Protein AF-A0A7S4AZ95-F1 (afdb_monomer_lite)

Sequence (126 aa):
AAVEWLGRLKAAELLPDALNDPSNEVRLRAVSLLCELQTFSPLSKPARPDPERRVRAESLENFAKLRQVDAIVENSLCDPDEKIRARAVDLLGAMRAVVPLAEVALQDSSTAIRRTAATFLISLRK

Radius of gyration: 16.09 Å; chains: 1; bounding box: 30×32×44 Å

pLDDT: mean 86.94, std 12.86, range [44.25, 98.44]

Structure (mmCIF, N/CA/C/O backbone):
data_AF-A0A7S4AZ95-F1
#
_entry.id   AF-A0A7S4AZ95-F1
#
loop_
_atom_site.group_PDB
_atom_site.id
_atom_site.type_symbol
_atom_site.label_atom_id
_atom_site.label_alt_id
_atom_site.label_comp_id
_atom_site.label_asym_id
_atom_site.label_entity_id
_atom_site.label_seq_id
_atom_site.pdbx_PDB_ins_code
_atom_site.Cartn_x
_atom_site.Cartn_y
_atom_site.Cartn_z
_atom_site.occupancy
_atom_site.B_iso_or_equiv
_atom_site.auth_seq_id
_atom_site.auth_comp_id
_atom_site.auth_asym_id
_atom_site.auth_atom_id
_atom_site.pdbx_PDB_model_num
ATOM 1 N N . ALA A 1 1 ? 12.411 21.948 -24.405 1.00 65.94 1 ALA A N 1
ATOM 2 C CA . ALA A 1 1 ? 10.977 21.847 -24.751 1.00 65.94 1 ALA A CA 1
ATOM 3 C C . ALA A 1 1 ? 10.675 20.657 -25.674 1.00 65.94 1 ALA A C 1
ATOM 5 O O . ALA A 1 1 ? 10.213 19.649 -25.166 1.00 65.94 1 ALA A O 1
ATOM 6 N N . ALA A 1 2 ? 10.977 20.691 -26.983 1.00 61.53 2 ALA A N 1
ATOM 7 C CA . ALA A 1 2 ? 10.595 19.601 -27.907 1.00 61.53 2 ALA A CA 1
ATOM 8 C C . ALA A 1 2 ? 11.301 18.249 -27.644 1.00 61.53 2 ALA A C 1
ATOM 10 O O . ALA A 1 2 ? 10.660 17.203 -27.663 1.00 61.53 2 ALA A O 1
ATOM 11 N N . VAL A 1 3 ? 12.605 18.265 -27.339 1.00 68.94 3 VAL A N 1
ATOM 12 C CA . VAL A 1 3 ? 13.392 17.051 -27.021 1.00 68.94 3 VAL A CA 1
ATOM 13 C C . VAL A 1 3 ? 12.935 16.401 -25.712 1.00 68.94 3 VAL A C 1
ATOM 15 O O . VAL A 1 3 ? 12.825 15.184 -25.619 1.00 68.94 3 VAL A O 1
ATOM 18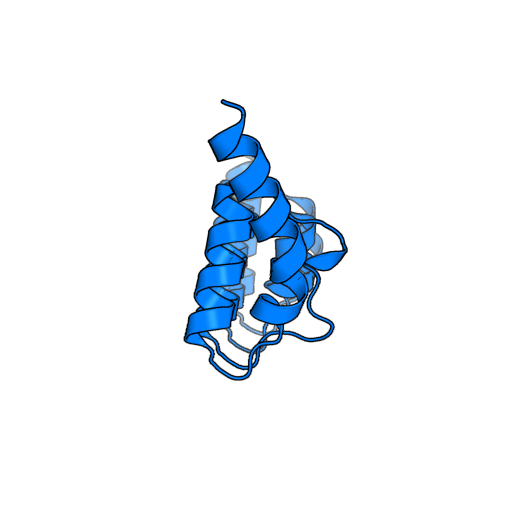 N N . GLU A 1 4 ? 12.616 17.219 -24.713 1.00 72.44 4 GLU A N 1
ATOM 19 C CA . GLU A 1 4 ? 12.094 16.770 -23.419 1.00 72.44 4 GLU A CA 1
ATOM 20 C C . GLU A 1 4 ? 10.704 16.134 -23.564 1.00 72.44 4 GLU A C 1
ATOM 22 O O . GLU A 1 4 ? 10.438 15.076 -23.000 1.00 72.44 4 GLU A O 1
ATOM 27 N N . TRP A 1 5 ? 9.842 16.730 -24.392 1.00 66.75 5 TRP A N 1
ATOM 28 C CA . TRP A 1 5 ? 8.523 16.188 -24.708 1.00 66.75 5 TRP A CA 1
ATOM 29 C C . TRP A 1 5 ? 8.604 14.851 -25.464 1.00 66.75 5 TRP A C 1
ATOM 31 O O . TRP A 1 5 ? 7.931 13.896 -25.086 1.00 66.75 5 TRP A O 1
ATOM 41 N N . LEU A 1 6 ? 9.493 14.735 -26.459 1.00 68.44 6 LEU A N 1
ATOM 42 C CA . LEU A 1 6 ? 9.769 13.470 -27.159 1.00 68.44 6 LEU A CA 1
ATOM 43 C C . LEU A 1 6 ? 10.325 12.387 -26.222 1.00 68.44 6 LEU A C 1
ATOM 45 O O . LEU A 1 6 ? 9.974 11.216 -26.360 1.00 68.44 6 LEU A O 1
ATOM 49 N N . GLY A 1 7 ? 11.170 12.770 -25.261 1.00 72.88 7 GLY A N 1
ATOM 50 C CA . GLY A 1 7 ? 11.679 11.865 -24.231 1.00 72.88 7 GLY A CA 1
ATOM 51 C C . GLY A 1 7 ? 10.568 11.321 -23.331 1.00 72.88 7 GLY A C 1
ATOM 52 O O . GLY A 1 7 ? 10.514 10.119 -23.086 1.00 72.88 7 GLY A O 1
ATOM 53 N N . ARG A 1 8 ? 9.635 12.182 -22.902 1.00 70.75 8 ARG A N 1
ATOM 54 C CA . ARG A 1 8 ? 8.452 11.778 -22.122 1.00 70.75 8 ARG A CA 1
ATOM 55 C C . ARG A 1 8 ? 7.510 10.870 -22.909 1.00 70.75 8 ARG A C 1
ATOM 57 O O . ARG A 1 8 ? 6.992 9.915 -22.342 1.00 70.75 8 ARG A O 1
ATOM 64 N N . LEU A 1 9 ? 7.317 11.143 -24.200 1.00 70.12 9 LEU A N 1
ATOM 65 C CA . LEU A 1 9 ? 6.465 10.333 -25.072 1.00 70.12 9 LEU A CA 1
ATOM 66 C C . LEU A 1 9 ? 7.024 8.909 -25.229 1.00 70.12 9 LEU A C 1
ATOM 68 O O . LEU A 1 9 ? 6.318 7.942 -24.969 1.00 70.12 9 LEU A O 1
ATOM 72 N N . LYS A 1 10 ? 8.321 8.780 -25.542 1.00 77.00 10 LYS A N 1
ATOM 73 C CA . LYS A 1 10 ? 8.995 7.473 -25.635 1.00 77.00 10 LYS A CA 1
ATOM 74 C C . LYS A 1 10 ? 9.027 6.727 -24.305 1.00 77.00 10 LYS A C 1
ATOM 76 O O . LYS A 1 10 ? 8.873 5.512 -24.278 1.00 77.00 10 LYS A O 1
ATOM 81 N N . ALA A 1 11 ? 9.233 7.443 -23.199 1.00 72.50 11 ALA A N 1
ATOM 82 C CA . ALA A 1 11 ? 9.149 6.848 -21.872 1.00 72.50 11 ALA A CA 1
ATOM 83 C C . ALA A 1 11 ? 7.755 6.256 -21.631 1.00 72.50 11 ALA A C 1
ATOM 85 O O . ALA A 1 11 ? 7.654 5.105 -21.225 1.00 72.50 11 ALA A O 1
ATOM 86 N N . ALA A 1 12 ? 6.693 7.003 -21.946 1.00 72.12 12 ALA A N 1
ATOM 87 C CA . ALA A 1 12 ? 5.320 6.535 -21.794 1.00 72.12 12 ALA A CA 1
ATOM 88 C C . ALA A 1 12 ? 5.004 5.287 -22.638 1.00 72.12 12 ALA A C 1
ATOM 90 O O . ALA A 1 12 ? 4.289 4.409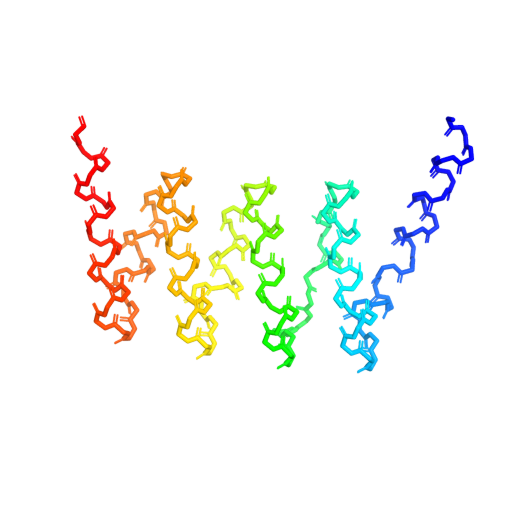 -22.161 1.00 72.12 12 ALA A O 1
ATOM 91 N N . GLU A 1 13 ? 5.561 5.180 -23.848 1.00 77.44 13 GLU A N 1
ATOM 92 C CA . GLU A 1 13 ? 5.395 4.009 -24.724 1.00 77.44 13 GLU A CA 1
ATOM 93 C C . GLU A 1 13 ? 6.038 2.734 -24.158 1.00 77.44 13 GLU A C 1
ATOM 95 O O . GLU A 1 13 ? 5.485 1.651 -24.320 1.00 77.44 13 GLU A O 1
ATOM 100 N N . LEU A 1 14 ? 7.177 2.854 -23.469 1.00 80.94 14 LEU A N 1
ATOM 101 C CA . LEU A 1 14 ? 7.929 1.711 -22.928 1.00 80.94 14 LEU A CA 1
ATOM 102 C C . LEU A 1 14 ? 7.507 1.309 -21.505 1.00 80.94 14 LEU A C 1
ATOM 104 O O . LEU A 1 14 ? 7.898 0.248 -21.018 1.00 80.94 14 LEU A O 1
ATOM 108 N N . LEU A 1 15 ? 6.726 2.148 -20.818 1.00 80.50 15 LEU A N 1
ATOM 109 C CA . LEU A 1 15 ? 6.301 1.905 -19.436 1.00 80.50 15 LEU A CA 1
ATOM 110 C C . LEU A 1 15 ? 5.535 0.589 -19.232 1.00 80.50 15 LEU A C 1
ATOM 112 O O . LEU A 1 15 ? 5.813 -0.065 -18.229 1.00 80.50 15 LEU A O 1
ATOM 116 N N . PRO A 1 16 ? 4.614 0.162 -20.119 1.00 82.12 16 PRO A N 1
ATOM 117 C CA . PRO A 1 16 ? 3.915 -1.110 -19.943 1.00 82.12 16 PRO A CA 1
ATOM 118 C C . PRO A 1 16 ? 4.864 -2.313 -19.892 1.00 82.12 16 PRO A C 1
ATOM 120 O O . PRO A 1 16 ? 4.709 -3.174 -19.027 1.00 82.12 16 PRO A O 1
ATOM 123 N N . ASP A 1 17 ? 5.874 -2.348 -20.762 1.00 85.50 17 ASP A N 1
ATOM 124 C CA . ASP A 1 17 ? 6.865 -3.428 -20.780 1.00 85.50 17 ASP A CA 1
ATOM 125 C C . ASP A 1 17 ? 7.767 -3.351 -19.545 1.00 85.50 17 ASP A C 1
ATOM 127 O O . ASP A 1 17 ? 7.969 -4.348 -18.855 1.00 85.50 17 ASP A O 1
ATOM 131 N N . ALA A 1 18 ? 8.232 -2.148 -19.195 1.00 87.81 18 ALA A N 1
ATOM 132 C CA . ALA A 1 18 ? 9.086 -1.936 -18.029 1.00 87.81 18 ALA A CA 1
ATOM 133 C C . ALA A 1 18 ? 8.385 -2.274 -16.699 1.00 87.81 18 ALA A C 1
ATOM 135 O O . ALA A 1 18 ? 9.030 -2.744 -15.765 1.00 87.81 18 ALA A O 1
ATOM 136 N N . LEU A 1 19 ? 7.065 -2.076 -16.606 1.00 85.88 19 LEU A N 1
ATOM 137 C CA . LEU A 1 19 ? 6.249 -2.468 -15.451 1.00 85.88 19 LEU A CA 1
ATOM 138 C C . LEU A 1 19 ? 6.064 -3.984 -15.319 1.00 85.88 19 LEU A C 1
ATOM 140 O O . LEU A 1 19 ? 5.737 -4.454 -14.232 1.00 85.88 19 LEU A O 1
ATOM 144 N N . ASN A 1 20 ? 6.276 -4.746 -16.392 1.00 86.56 20 ASN A N 1
ATOM 145 C CA . ASN A 1 20 ? 6.183 -6.207 -16.400 1.00 86.56 20 ASN A CA 1
ATOM 146 C C . ASN A 1 20 ? 7.555 -6.886 -16.537 1.00 86.56 20 ASN A C 1
ATOM 148 O O . ASN A 1 20 ? 7.625 -8.108 -16.681 1.00 86.56 20 ASN A O 1
ATOM 152 N N . ASP A 1 21 ? 8.643 -6.115 -16.480 1.00 90.81 21 ASP A N 1
ATOM 153 C CA . ASP A 1 21 ? 9.995 -6.632 -16.649 1.00 90.81 21 ASP A CA 1
ATOM 154 C C . ASP A 1 21 ? 10.327 -7.680 -15.567 1.00 90.81 21 ASP A C 1
ATOM 156 O O . ASP A 1 21 ? 9.967 -7.501 -14.395 1.00 90.81 21 ASP A O 1
ATOM 160 N N . PRO A 1 22 ? 11.025 -8.782 -15.901 1.00 89.38 22 PRO A N 1
ATOM 161 C CA . PRO A 1 22 ? 11.436 -9.778 -14.913 1.00 89.38 22 PRO A CA 1
ATOM 162 C C . PRO A 1 22 ? 12.268 -9.191 -13.760 1.00 89.38 22 PRO A C 1
ATOM 164 O O . PRO A 1 22 ? 12.162 -9.651 -12.617 1.00 89.38 22 PRO A O 1
ATOM 167 N N . SER A 1 23 ? 13.063 -8.155 -14.031 1.00 93.12 23 SER A N 1
ATOM 168 C CA . SER A 1 23 ? 13.882 -7.462 -13.042 1.00 93.12 23 SER A CA 1
ATOM 169 C C . SER A 1 23 ? 13.045 -6.527 -12.173 1.00 93.12 23 SER A C 1
ATOM 171 O O . SER A 1 23 ? 12.429 -5.572 -12.646 1.00 93.12 23 SER A O 1
ATOM 173 N N . ASN A 1 24 ? 13.084 -6.748 -10.857 1.00 91.56 24 ASN A N 1
ATOM 174 C CA . ASN A 1 24 ? 12.420 -5.855 -9.907 1.00 91.56 24 ASN A CA 1
ATOM 175 C C . ASN A 1 24 ? 13.000 -4.428 -9.923 1.00 91.56 24 ASN A C 1
ATOM 177 O O . ASN A 1 24 ? 12.275 -3.487 -9.615 1.00 91.56 24 ASN A O 1
ATOM 181 N N . GLU A 1 25 ? 14.262 -4.247 -10.319 1.00 93.38 25 GLU A N 1
ATOM 182 C CA . GLU A 1 25 ? 14.900 -2.933 -10.402 1.00 93.38 25 GLU A CA 1
ATOM 183 C C . GLU A 1 25 ? 14.327 -2.119 -11.562 1.00 93.38 25 GLU A C 1
ATOM 185 O O . GLU A 1 25 ? 14.059 -0.925 -11.413 1.00 93.38 25 GLU A O 1
ATOM 190 N N . VAL A 1 26 ? 14.078 -2.782 -12.696 1.00 90.81 26 VAL A N 1
ATOM 191 C CA . VAL A 1 26 ? 13.446 -2.168 -13.869 1.00 90.81 26 VAL A CA 1
ATOM 192 C C . VAL A 1 26 ? 12.009 -1.779 -13.534 1.00 90.81 26 VAL A C 1
ATOM 194 O O . VAL A 1 26 ? 11.632 -0.622 -13.739 1.00 90.81 26 VAL A O 1
ATOM 197 N N . ARG A 1 27 ? 11.243 -2.684 -12.909 1.00 91.44 27 ARG A N 1
ATOM 198 C CA . ARG A 1 27 ? 9.876 -2.382 -12.453 1.00 91.44 27 ARG A CA 1
ATOM 199 C C . ARG A 1 27 ? 9.840 -1.240 -11.438 1.00 91.44 27 ARG A C 1
ATOM 201 O O . ARG A 1 27 ? 9.014 -0.338 -11.558 1.00 91.44 27 ARG A O 1
ATOM 208 N N . LEU A 1 28 ? 10.768 -1.219 -10.477 1.00 88.94 28 LEU A N 1
ATOM 209 C CA . LEU A 1 28 ? 10.884 -0.137 -9.496 1.00 88.94 28 LEU A CA 1
ATOM 210 C C . LEU A 1 28 ? 11.137 1.210 -10.182 1.00 88.94 28 LEU A C 1
ATOM 212 O O . LEU A 1 28 ? 10.464 2.195 -9.877 1.00 88.94 28 LEU A O 1
ATOM 216 N N . ARG A 1 29 ? 12.068 1.258 -11.145 1.00 89.00 29 ARG A N 1
ATOM 217 C CA . ARG A 1 29 ? 12.351 2.485 -11.899 1.00 89.00 29 ARG A CA 1
ATOM 218 C C . ARG A 1 29 ? 11.147 2.929 -12.727 1.00 89.00 29 ARG A C 1
ATOM 220 O O . ARG A 1 29 ? 10.883 4.129 -12.783 1.00 89.00 29 ARG A O 1
ATOM 227 N N . ALA A 1 30 ? 10.415 1.991 -13.327 1.00 87.38 30 ALA A N 1
ATOM 228 C CA . ALA A 1 30 ? 9.191 2.279 -14.070 1.00 87.38 30 ALA A CA 1
ATOM 229 C C . ALA A 1 30 ? 8.117 2.915 -13.169 1.00 87.38 30 ALA A C 1
ATOM 231 O O . ALA A 1 30 ? 7.543 3.944 -13.525 1.00 87.38 30 ALA A O 1
ATOM 232 N N . VAL A 1 31 ? 7.911 2.372 -11.963 1.00 87.19 31 VAL A N 1
ATOM 233 C CA . VAL A 1 31 ? 6.989 2.932 -10.960 1.00 87.19 31 VAL A CA 1
ATOM 234 C C . VAL A 1 31 ? 7.403 4.341 -10.524 1.00 87.19 31 VAL A C 1
ATOM 236 O O . VAL A 1 31 ? 6.548 5.224 -10.429 1.00 87.19 31 VAL A O 1
ATOM 239 N N . SER A 1 32 ? 8.692 4.591 -10.278 1.00 86.06 32 SER A N 1
ATOM 240 C CA . SER A 1 32 ? 9.170 5.941 -9.943 1.00 86.06 32 SER A CA 1
ATOM 241 C C . SER A 1 32 ? 8.966 6.922 -11.102 1.00 86.06 32 SER A C 1
ATOM 243 O O . SER A 1 32 ? 8.528 8.052 -10.883 1.00 86.06 32 SER A O 1
ATOM 245 N N . LEU A 1 33 ? 9.212 6.485 -12.340 1.00 84.12 33 LEU A N 1
ATOM 246 C CA . LEU A 1 33 ? 9.049 7.316 -13.532 1.00 84.12 33 LEU A CA 1
ATOM 247 C C . LEU A 1 33 ? 7.587 7.724 -13.764 1.00 84.12 33 LEU A C 1
ATOM 249 O O . LEU A 1 33 ? 7.331 8.871 -14.115 1.00 84.12 33 LEU A O 1
ATOM 253 N N . LEU A 1 34 ? 6.618 6.842 -13.501 1.00 81.19 34 LEU A N 1
ATOM 254 C CA . LEU A 1 34 ? 5.188 7.192 -13.547 1.00 81.19 34 LEU A CA 1
ATOM 255 C C . LEU A 1 34 ? 4.856 8.375 -12.631 1.00 81.19 34 LEU A C 1
ATOM 257 O O . LEU A 1 34 ? 4.121 9.285 -13.020 1.00 81.19 34 LEU A O 1
ATOM 261 N N . CYS A 1 35 ? 5.443 8.397 -11.432 1.00 83.19 35 CYS A N 1
ATOM 262 C CA . CYS A 1 35 ? 5.283 9.511 -10.505 1.00 83.19 35 CYS A CA 1
ATOM 263 C C . CYS A 1 35 ? 5.947 10.795 -11.016 1.00 83.19 35 CYS A C 1
ATOM 265 O O . CYS A 1 35 ? 5.340 11.861 -10.930 1.00 83.19 35 CYS A O 1
ATOM 267 N N . GLU A 1 36 ? 7.168 10.707 -11.557 1.00 84.19 36 GLU A N 1
ATOM 268 C CA . GLU A 1 36 ? 7.893 11.849 -12.146 1.00 84.19 36 GLU A CA 1
ATOM 269 C C . GLU A 1 36 ? 7.114 12.472 -13.317 1.00 84.19 36 GLU A C 1
ATOM 271 O O . GLU A 1 36 ? 7.072 13.694 -13.473 1.00 84.19 36 GLU A O 1
ATOM 276 N N . LEU A 1 37 ? 6.458 11.633 -14.119 1.00 78.69 37 LEU A N 1
ATOM 277 C CA . LEU A 1 37 ? 5.615 12.057 -15.233 1.00 78.69 37 LEU A CA 1
ATOM 278 C C . LEU A 1 37 ? 4.236 12.560 -14.784 1.00 78.69 37 LEU A C 1
ATOM 280 O O . LEU A 1 37 ? 3.504 13.107 -15.604 1.00 78.69 37 LEU A O 1
ATOM 284 N N . GLN A 1 38 ? 3.889 12.407 -13.501 1.00 75.56 38 GLN A N 1
ATOM 285 C CA . GLN A 1 38 ? 2.550 12.662 -12.958 1.00 75.56 38 GLN A CA 1
ATOM 286 C C . GLN A 1 38 ? 1.456 11.885 -13.707 1.00 75.56 38 GLN A C 1
ATOM 288 O O . GLN A 1 38 ? 0.309 12.323 -13.797 1.00 75.56 38 GLN A O 1
ATOM 293 N N . THR A 1 39 ? 1.803 10.719 -14.256 1.00 66.44 39 THR A N 1
ATOM 294 C CA . THR A 1 39 ? 0.884 9.881 -15.023 1.00 66.44 39 THR A CA 1
ATOM 295 C C . THR A 1 39 ? 0.691 8.550 -14.318 1.00 66.44 39 THR A C 1
ATOM 297 O O . THR A 1 39 ? 1.618 7.753 -14.228 1.00 66.44 39 THR A O 1
ATOM 300 N N . PHE A 1 40 ? -0.536 8.267 -13.899 1.00 63.97 40 PHE A N 1
ATOM 301 C CA . PHE A 1 40 ? -1.001 6.904 -13.657 1.00 63.97 40 PHE A CA 1
ATOM 302 C C . PHE A 1 40 ? -2.195 6.698 -14.584 1.00 63.97 40 PHE A C 1
ATOM 304 O O . PHE A 1 40 ? -3.309 7.140 -14.316 1.00 63.97 40 PHE A O 1
ATOM 311 N N . SER A 1 41 ? -1.902 6.150 -15.759 1.00 55.97 41 SER A N 1
ATOM 312 C CA . SER A 1 41 ? -2.896 5.751 -16.755 1.00 55.97 41 SER A CA 1
ATOM 313 C C . SER A 1 41 ? -3.537 4.425 -16.321 1.00 55.97 41 SER A C 1
ATOM 315 O O . SER A 1 41 ? -2.909 3.680 -15.579 1.00 55.97 41 SER A O 1
ATOM 317 N N . PRO A 1 42 ? -4.725 4.036 -16.812 1.00 52.66 42 PRO A N 1
ATOM 318 C CA . PRO A 1 42 ? -5.194 2.652 -16.693 1.00 52.66 42 PRO A CA 1
ATOM 319 C C . PRO A 1 42 ? -4.148 1.602 -17.126 1.00 52.66 42 PRO A C 1
ATOM 321 O O . PRO A 1 42 ? -4.197 0.470 -16.659 1.00 52.66 42 PRO A O 1
ATOM 324 N N . LEU A 1 43 ? -3.170 1.985 -17.959 1.00 44.25 43 LEU A N 1
ATOM 325 C CA . LEU A 1 43 ? -2.014 1.166 -18.347 1.00 44.25 43 LEU A CA 1
ATOM 326 C C . LEU A 1 43 ? -1.011 0.891 -17.209 1.00 44.25 43 LEU A C 1
ATOM 328 O O . LEU A 1 43 ? -0.191 -0.009 -17.342 1.00 44.25 43 LEU A O 1
ATOM 332 N N . SER A 1 44 ? -1.051 1.648 -16.106 1.00 51.56 44 SER A N 1
ATOM 333 C CA . SER A 1 44 ? -0.220 1.418 -14.919 1.00 51.56 44 SER A CA 1
ATOM 334 C C . SER A 1 44 ? -0.896 0.563 -13.854 1.00 51.56 44 SER A C 1
ATOM 336 O O . SER A 1 44 ? -0.270 0.312 -12.827 1.00 51.56 44 SER A O 1
ATOM 338 N N . LYS A 1 45 ? -2.137 0.098 -14.076 1.00 54.50 45 LYS A N 1
ATOM 339 C CA . LYS A 1 45 ? -2.728 -0.968 -13.259 1.00 54.50 45 LYS A CA 1
ATOM 340 C C . LYS A 1 45 ? -2.016 -2.271 -13.622 1.00 54.50 45 LYS A C 1
ATOM 342 O O . LYS A 1 45 ? -2.277 -2.810 -14.700 1.00 54.50 45 LYS A O 1
ATOM 347 N N . PRO A 1 46 ? -1.125 -2.803 -12.770 1.00 51.00 46 PRO A N 1
ATOM 348 C CA . PRO A 1 46 ? -0.574 -4.110 -13.042 1.00 51.00 46 PRO A CA 1
ATOM 349 C C . PRO A 1 46 ? -1.707 -5.131 -12.877 1.00 51.00 46 PRO A C 1
ATOM 351 O O . PRO A 1 46 ? -2.548 -5.016 -11.985 1.00 51.00 46 PRO A O 1
ATOM 354 N N . ALA A 1 47 ? -1.748 -6.143 -13.746 1.00 45.50 47 ALA A N 1
ATOM 355 C CA . ALA A 1 47 ? -2.799 -7.164 -13.728 1.00 45.50 47 ALA A CA 1
ATOM 356 C C . ALA A 1 47 ? -2.857 -7.953 -12.399 1.00 45.50 47 ALA A C 1
ATOM 358 O O . ALA A 1 47 ? -3.839 -8.652 -12.140 1.00 45.50 47 ALA A O 1
ATOM 359 N N . ARG A 1 48 ? -1.804 -7.862 -11.569 1.00 62.41 48 ARG A N 1
ATOM 360 C CA . ARG A 1 48 ? -1.682 -8.409 -10.209 1.00 62.41 48 ARG A CA 1
ATOM 361 C C . ARG A 1 48 ? -0.753 -7.526 -9.363 1.00 62.41 48 ARG A C 1
ATOM 363 O O . ARG A 1 48 ? 0.108 -6.868 -9.941 1.00 62.41 48 ARG A O 1
ATOM 370 N N . PRO A 1 49 ? -0.849 -7.559 -8.022 1.00 77.19 49 PRO A N 1
ATOM 371 C CA . PRO A 1 49 ? 0.142 -6.924 -7.154 1.00 77.19 49 PRO A CA 1
ATOM 372 C C . PRO A 1 49 ? 1.561 -7.396 -7.502 1.00 77.19 49 PRO A C 1
ATOM 374 O O . PRO A 1 49 ? 1.766 -8.588 -7.742 1.00 77.19 49 PRO A O 1
ATOM 377 N N . ASP A 1 50 ? 2.537 -6.482 -7.514 1.00 89.38 50 ASP A N 1
ATOM 378 C CA . ASP A 1 50 ? 3.934 -6.837 -7.794 1.00 89.38 50 ASP A CA 1
ATOM 379 C C . ASP A 1 50 ? 4.437 -7.877 -6.776 1.00 89.38 50 ASP A C 1
ATOM 381 O O . ASP A 1 50 ? 4.187 -7.711 -5.577 1.00 89.38 50 ASP A O 1
ATOM 385 N N . PRO A 1 51 ? 5.151 -8.942 -7.184 1.00 90.25 51 PRO A N 1
ATOM 386 C CA . PRO A 1 51 ? 5.675 -9.922 -6.233 1.00 90.25 51 PRO A CA 1
ATOM 387 C C . PRO A 1 51 ? 6.664 -9.303 -5.234 1.00 90.25 51 PRO A C 1
ATOM 389 O O . PRO A 1 51 ? 6.733 -9.736 -4.081 1.00 90.25 51 PRO A O 1
ATOM 392 N N . GLU A 1 52 ? 7.394 -8.264 -5.637 1.00 94.12 52 GLU A N 1
ATOM 393 C CA . GLU A 1 52 ? 8.409 -7.624 -4.815 1.00 94.12 52 GLU A CA 1
ATOM 394 C C . GLU A 1 52 ? 7.793 -6.559 -3.901 1.00 94.12 52 GLU A C 1
ATOM 396 O O . GLU A 1 52 ? 7.249 -5.541 -4.339 1.00 94.12 52 GLU A O 1
ATOM 401 N N . ARG A 1 53 ? 7.949 -6.763 -2.591 1.00 94.00 53 ARG A N 1
ATOM 402 C CA . ARG A 1 53 ? 7.459 -5.852 -1.550 1.00 94.00 53 ARG A CA 1
ATOM 403 C C . ARG A 1 53 ? 7.969 -4.430 -1.760 1.00 94.00 53 ARG A C 1
ATOM 405 O O . ARG A 1 53 ? 7.220 -3.477 -1.558 1.00 94.00 53 ARG A O 1
ATOM 412 N N . ARG A 1 54 ? 9.238 -4.276 -2.156 1.00 94.00 54 ARG A N 1
ATOM 413 C CA . ARG A 1 54 ? 9.837 -2.955 -2.388 1.00 94.00 54 ARG A CA 1
ATOM 414 C C . ARG A 1 54 ? 9.121 -2.183 -3.498 1.00 94.00 54 ARG A C 1
ATOM 416 O O . ARG A 1 54 ? 8.894 -0.988 -3.339 1.00 94.00 54 ARG A O 1
ATOM 423 N N . VAL A 1 55 ? 8.730 -2.858 -4.579 1.00 92.25 55 VAL A N 1
ATOM 424 C CA . VAL A 1 55 ? 8.011 -2.231 -5.699 1.00 92.25 55 VAL A CA 1
ATOM 425 C C . VAL A 1 55 ? 6.600 -1.822 -5.272 1.00 92.25 55 VAL A C 1
ATOM 427 O O . VAL A 1 55 ? 6.160 -0.711 -5.573 1.00 92.25 55 VAL A O 1
ATOM 430 N N . ARG A 1 56 ? 5.908 -2.667 -4.494 1.00 93.69 56 ARG A N 1
ATOM 431 C CA . ARG A 1 56 ? 4.587 -2.328 -3.935 1.00 93.69 56 ARG A CA 1
ATOM 432 C C . ARG A 1 56 ? 4.642 -1.134 -2.977 1.00 93.69 56 ARG A C 1
ATOM 434 O O . ARG A 1 56 ? 3.794 -0.250 -3.055 1.00 93.69 56 ARG A O 1
ATOM 441 N N . ALA A 1 57 ? 5.662 -1.068 -2.119 1.00 94.06 57 ALA A N 1
ATOM 442 C CA . ALA A 1 57 ? 5.863 0.058 -1.207 1.00 94.06 57 ALA A CA 1
ATOM 443 C C . ALA A 1 57 ? 6.146 1.376 -1.954 1.00 94.06 57 ALA A C 1
ATOM 445 O O . ALA A 1 57 ? 5.551 2.398 -1.627 1.00 94.06 57 ALA A O 1
ATOM 446 N N . GLU A 1 58 ? 6.998 1.354 -2.984 1.00 92.62 58 GLU A N 1
ATOM 447 C CA . GLU A 1 58 ? 7.247 2.533 -3.828 1.00 92.62 58 GLU A CA 1
ATOM 448 C C . GLU A 1 58 ? 5.972 2.980 -4.561 1.00 92.62 58 GLU A C 1
ATOM 450 O O . GLU A 1 58 ? 5.679 4.173 -4.638 1.00 92.62 58 GLU A O 1
ATOM 455 N N . SER A 1 59 ? 5.173 2.023 -5.044 1.00 90.94 59 SER A N 1
ATOM 456 C CA . SER A 1 59 ? 3.885 2.308 -5.687 1.00 90.94 59 SER A CA 1
ATOM 457 C C . SER A 1 59 ? 2.938 3.035 -4.732 1.00 90.94 59 SER A C 1
ATOM 459 O O . SER A 1 59 ? 2.373 4.061 -5.103 1.00 90.94 59 SER A O 1
ATOM 461 N N . LEU A 1 60 ? 2.827 2.563 -3.484 1.00 94.12 60 LEU A N 1
ATOM 462 C CA . LEU A 1 60 ? 2.042 3.217 -2.434 1.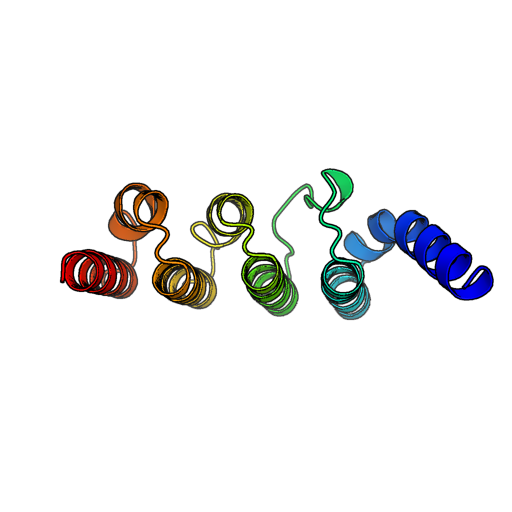00 94.12 60 LEU A CA 1
ATOM 463 C C . LEU A 1 60 ? 2.491 4.666 -2.192 1.00 94.12 60 LEU A C 1
ATOM 465 O O . LEU A 1 60 ? 1.661 5.577 -2.179 1.00 94.12 60 LEU A O 1
ATOM 469 N N . GLU A 1 61 ? 3.794 4.904 -2.032 1.00 94.06 61 GLU A N 1
ATOM 470 C CA . GLU A 1 61 ? 4.310 6.265 -1.835 1.00 94.06 61 GLU A CA 1
ATOM 471 C C . GLU A 1 61 ? 4.002 7.165 -3.042 1.00 94.06 61 GLU A C 1
ATOM 473 O O . GLU A 1 61 ? 3.678 8.343 -2.878 1.00 94.06 61 GLU A O 1
ATOM 478 N N . ASN A 1 62 ? 4.039 6.623 -4.259 1.00 91.19 62 ASN A N 1
ATOM 479 C CA . ASN A 1 62 ? 3.735 7.378 -5.472 1.00 91.19 62 ASN A CA 1
ATOM 480 C C . ASN A 1 62 ? 2.241 7.680 -5.620 1.00 91.19 62 ASN A C 1
ATOM 482 O O . ASN A 1 62 ? 1.890 8.827 -5.911 1.00 91.19 62 ASN A O 1
ATOM 486 N N . PHE A 1 63 ? 1.354 6.725 -5.319 1.00 91.12 63 PHE A N 1
ATOM 487 C CA . PHE A 1 63 ? -0.081 7.001 -5.207 1.00 91.12 63 PHE A CA 1
ATOM 488 C C . PHE A 1 63 ? -0.336 8.117 -4.197 1.00 91.12 63 PHE A C 1
ATOM 490 O O . PHE A 1 63 ? -1.141 9.015 -4.449 1.00 91.12 63 PHE A O 1
ATOM 497 N N . ALA A 1 64 ? 0.394 8.114 -3.080 1.00 92.00 64 ALA A N 1
ATOM 498 C CA . ALA A 1 64 ? 0.222 9.124 -2.058 1.00 92.00 64 ALA A CA 1
ATOM 499 C C . ALA A 1 64 ? 0.708 10.520 -2.474 1.00 92.00 64 ALA A C 1
ATOM 501 O O . ALA A 1 64 ? -0.005 11.506 -2.273 1.00 92.00 64 ALA A O 1
ATOM 502 N N . LYS A 1 65 ? 1.879 10.621 -3.111 1.00 91.31 65 LYS A N 1
ATOM 503 C CA . LYS A 1 65 ? 2.387 11.887 -3.672 1.00 91.31 65 LYS A CA 1
ATOM 504 C C . LYS A 1 65 ? 1.406 12.498 -4.671 1.00 91.31 65 LYS A C 1
ATOM 506 O O . LYS A 1 65 ? 1.211 13.710 -4.680 1.00 91.31 65 LYS A O 1
ATOM 511 N N . LEU A 1 66 ? 0.756 11.655 -5.470 1.00 87.19 66 LEU A N 1
ATOM 512 C CA . LEU A 1 66 ? -0.237 12.063 -6.465 1.00 87.19 66 LEU A CA 1
ATOM 513 C C . LEU A 1 66 ? -1.666 12.156 -5.907 1.00 87.19 66 LEU A C 1
ATOM 515 O O . LEU A 1 66 ? -2.599 12.434 -6.656 1.00 87.19 66 LEU A O 1
ATOM 519 N N . ARG A 1 67 ? -1.847 11.932 -4.599 1.00 91.12 67 ARG A N 1
ATOM 520 C CA . ARG A 1 67 ? -3.141 11.938 -3.895 1.00 91.12 67 ARG A CA 1
ATOM 521 C C . ARG A 1 67 ? -4.198 11.017 -4.526 1.00 91.12 67 ARG A C 1
ATOM 523 O O . ARG A 1 67 ? -5.387 11.327 -4.502 1.00 91.12 67 ARG A O 1
ATOM 530 N N . GLN A 1 68 ? -3.776 9.871 -5.055 1.00 89.88 68 GLN A N 1
ATOM 531 C CA . GLN A 1 68 ? -4.652 8.853 -5.639 1.00 89.88 68 GLN A CA 1
ATOM 532 C C . GLN A 1 68 ? -5.233 7.937 -4.560 1.00 89.88 68 GLN A C 1
ATOM 534 O O . GLN A 1 68 ? -4.755 6.825 -4.343 1.00 89.88 68 GLN A O 1
ATOM 539 N N . VAL A 1 69 ? -6.272 8.416 -3.875 1.00 91.88 69 VAL A N 1
ATOM 540 C CA . VAL A 1 69 ? -6.934 7.679 -2.785 1.00 91.88 69 VAL A CA 1
ATOM 541 C C . VAL A 1 69 ? -7.428 6.307 -3.250 1.00 91.88 69 VAL A C 1
ATOM 543 O O . VAL A 1 69 ? -7.123 5.313 -2.596 1.00 91.88 69 VAL A O 1
ATOM 546 N N . ASP A 1 70 ? -8.101 6.228 -4.400 1.00 90.25 70 ASP A N 1
ATOM 547 C CA . ASP A 1 70 ? -8.656 4.966 -4.912 1.00 90.25 70 ASP A CA 1
ATOM 548 C C . ASP A 1 70 ? -7.565 3.919 -5.168 1.00 90.25 70 ASP A C 1
ATOM 550 O O . ASP A 1 70 ? -7.723 2.752 -4.817 1.00 90.25 70 ASP A O 1
ATOM 554 N N . ALA A 1 71 ? -6.407 4.337 -5.688 1.00 88.31 71 ALA A N 1
ATOM 555 C CA . ALA A 1 71 ? -5.287 3.432 -5.927 1.00 88.31 71 ALA A CA 1
ATOM 556 C C . ALA A 1 71 ? -4.690 2.888 -4.618 1.00 88.31 71 ALA A C 1
ATOM 558 O O . ALA A 1 71 ? -4.349 1.707 -4.554 1.00 88.31 71 ALA A O 1
ATOM 559 N N . ILE A 1 72 ? -4.609 3.712 -3.565 1.00 92.31 72 ILE A N 1
ATOM 560 C CA . ILE A 1 72 ? -4.171 3.272 -2.228 1.00 92.31 72 ILE A CA 1
ATOM 561 C C . ILE A 1 72 ? -5.153 2.240 -1.657 1.00 92.31 72 ILE A C 1
ATOM 563 O O . ILE A 1 72 ? -4.732 1.244 -1.064 1.00 92.31 72 ILE A O 1
ATOM 567 N N . VAL A 1 73 ? -6.456 2.449 -1.852 1.00 91.62 73 VAL A N 1
ATOM 568 C CA . VAL A 1 73 ? -7.494 1.518 -1.391 1.00 91.62 73 VAL A CA 1
ATOM 569 C C . VAL A 1 73 ? -7.398 0.189 -2.136 1.00 91.62 73 VAL A C 1
ATOM 571 O O . VAL A 1 73 ? -7.266 -0.852 -1.497 1.00 91.62 73 VAL A O 1
ATOM 574 N N . GLU A 1 74 ? -7.405 0.225 -3.469 1.00 88.56 74 GLU A N 1
ATOM 575 C CA . GLU A 1 74 ? -7.398 -0.976 -4.311 1.00 88.56 74 GLU A CA 1
ATOM 576 C C . GLU A 1 74 ? -6.117 -1.810 -4.143 1.00 88.56 74 GLU A C 1
ATOM 578 O O 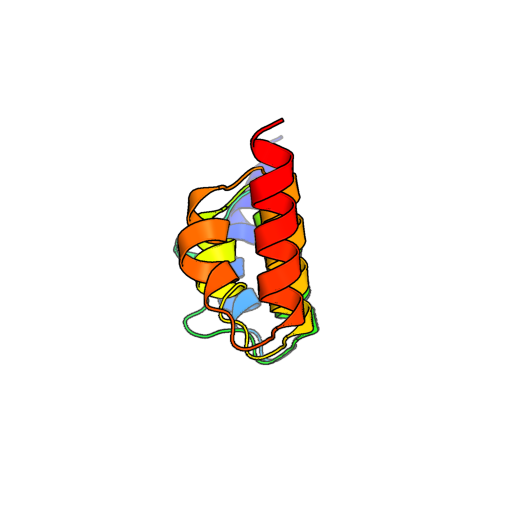. GLU A 1 74 ? -6.182 -3.038 -4.152 1.00 88.56 74 GLU A O 1
ATOM 583 N N . ASN A 1 75 ? -4.955 -1.163 -3.985 1.00 87.44 75 ASN A N 1
ATOM 584 C CA . ASN A 1 75 ? -3.659 -1.844 -4.088 1.00 87.44 75 ASN A CA 1
ATOM 585 C C . ASN A 1 75 ? -2.906 -1.989 -2.765 1.00 87.44 75 ASN A C 1
ATOM 587 O O . ASN A 1 75 ? -1.996 -2.809 -2.687 1.00 87.44 75 ASN A O 1
ATOM 591 N N . SER A 1 76 ? -3.215 -1.188 -1.742 1.00 92.75 76 SER A N 1
ATOM 592 C CA . SER A 1 76 ? -2.362 -1.103 -0.548 1.00 92.75 76 SER A CA 1
ATOM 593 C C . SER A 1 76 ? -3.091 -1.376 0.759 1.00 92.75 76 SER A C 1
ATOM 595 O O . SER A 1 76 ? -2.476 -1.933 1.662 1.00 92.75 76 SER A O 1
ATOM 597 N N . LEU A 1 77 ? -4.390 -1.077 0.867 1.00 93.25 77 LEU A N 1
ATOM 598 C CA . LEU A 1 77 ? -5.188 -1.497 2.030 1.00 93.25 77 LEU A CA 1
ATOM 599 C C . LEU A 1 77 ? -5.482 -3.000 2.053 1.00 93.25 77 LEU A C 1
ATOM 601 O O . LEU A 1 77 ? -5.791 -3.536 3.110 1.00 93.25 77 LEU A O 1
ATOM 605 N N . CYS A 1 78 ? -5.345 -3.687 0.921 1.00 90.06 78 CYS A N 1
ATOM 606 C CA . CYS A 1 78 ? -5.507 -5.137 0.813 1.00 90.06 78 CYS A CA 1
ATOM 607 C C . CYS A 1 78 ? -4.170 -5.869 0.588 1.00 90.06 78 CYS A C 1
ATOM 609 O O . CYS A 1 78 ? -4.174 -7.046 0.227 1.00 90.06 78 CYS A O 1
ATOM 611 N N . ASP A 1 79 ? -3.024 -5.195 0.770 1.00 94.50 79 ASP A N 1
ATOM 612 C CA . ASP A 1 79 ? -1.710 -5.812 0.548 1.00 94.50 79 ASP A CA 1
ATOM 613 C C . ASP A 1 79 ? -1.490 -6.991 1.515 1.00 94.50 79 ASP A C 1
ATOM 615 O O . ASP A 1 79 ? -1.819 -6.883 2.704 1.00 94.50 79 ASP A O 1
ATOM 619 N N . PRO A 1 80 ? -0.911 -8.119 1.062 1.00 93.56 80 PRO A N 1
ATOM 620 C CA . PRO A 1 80 ? -0.577 -9.227 1.956 1.00 93.56 80 PRO A CA 1
ATOM 621 C C . PRO A 1 80 ? 0.378 -8.818 3.091 1.00 93.56 80 PRO A C 1
ATOM 623 O O . PRO A 1 80 ? 0.326 -9.396 4.177 1.00 93.56 80 PRO A O 1
ATOM 626 N N . ASP A 1 81 ? 1.223 -7.808 2.881 1.00 96.12 81 ASP A N 1
ATOM 627 C CA . ASP A 1 81 ? 2.152 -7.299 3.883 1.00 96.12 81 ASP A CA 1
ATOM 628 C C . ASP A 1 81 ? 1.485 -6.264 4.802 1.00 96.12 81 ASP A C 1
ATOM 630 O O . ASP A 1 81 ? 1.120 -5.160 4.390 1.00 96.12 81 ASP A O 1
ATOM 634 N N . GLU A 1 82 ? 1.390 -6.592 6.092 1.00 97.06 82 GLU A N 1
ATOM 635 C CA . GLU A 1 82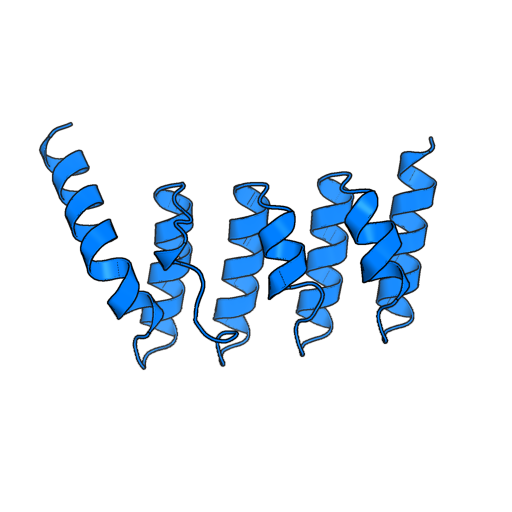 ? 0.817 -5.712 7.117 1.00 97.06 82 GLU A CA 1
ATOM 636 C C . GLU A 1 82 ? 1.506 -4.343 7.189 1.00 97.06 82 GLU A C 1
ATOM 638 O O . GLU A 1 82 ? 0.848 -3.338 7.443 1.00 97.06 82 GLU A O 1
ATOM 643 N N . LYS A 1 83 ? 2.816 -4.257 6.927 1.00 97.75 83 LYS A N 1
ATOM 644 C CA . LYS A 1 83 ? 3.540 -2.979 6.965 1.00 97.75 83 LYS A CA 1
ATOM 645 C C . LYS A 1 83 ? 3.120 -2.063 5.820 1.00 97.75 83 LYS A C 1
ATOM 647 O O . LYS A 1 83 ? 3.106 -0.849 6.008 1.00 97.75 83 LYS A O 1
ATOM 652 N N . ILE A 1 84 ? 2.781 -2.622 4.655 1.00 97.19 84 ILE A N 1
ATOM 653 C CA . ILE A 1 84 ? 2.238 -1.842 3.535 1.00 97.19 84 ILE A CA 1
ATOM 654 C C . ILE A 1 84 ? 0.829 -1.359 3.888 1.00 97.19 84 ILE A C 1
ATOM 656 O O . ILE A 1 84 ? 0.550 -0.169 3.745 1.00 97.19 84 ILE A O 1
ATOM 660 N N . ARG A 1 85 ? -0.020 -2.232 4.446 1.00 98.00 85 ARG A N 1
ATOM 661 C CA . ARG A 1 85 ? -1.370 -1.844 4.891 1.00 98.00 85 ARG A CA 1
ATOM 662 C C . ARG A 1 85 ? -1.345 -0.753 5.964 1.00 98.00 85 ARG A C 1
ATOM 664 O O . ARG A 1 85 ? -2.054 0.243 5.850 1.00 98.00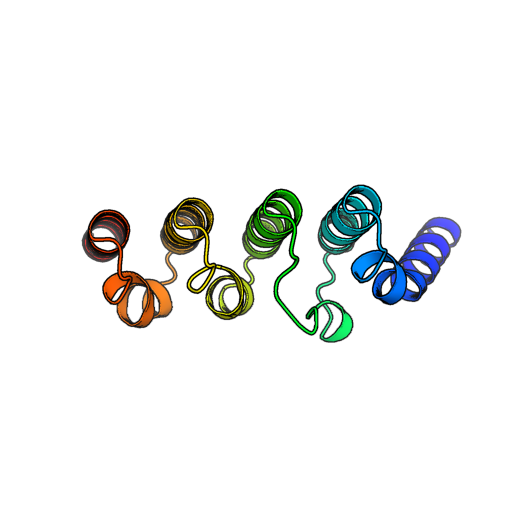 85 ARG A O 1
ATOM 671 N N . ALA A 1 86 ? -0.481 -0.886 6.972 1.00 98.31 86 ALA A N 1
ATOM 672 C CA . ALA A 1 86 ? -0.310 0.117 8.022 1.00 98.31 86 ALA A CA 1
ATOM 673 C C . ALA A 1 86 ? 0.131 1.469 7.444 1.00 98.31 86 ALA A C 1
ATOM 675 O O . ALA A 1 86 ? -0.467 2.502 7.746 1.00 98.31 86 ALA A O 1
ATOM 676 N N . ARG A 1 87 ? 1.120 1.456 6.541 1.00 98.06 87 ARG A N 1
ATOM 677 C CA . ARG A 1 87 ? 1.585 2.667 5.862 1.00 98.06 87 ARG A CA 1
ATOM 678 C C . ARG A 1 87 ? 0.487 3.314 5.015 1.00 98.06 87 ARG A C 1
ATOM 680 O O . ARG A 1 87 ? 0.389 4.538 4.986 1.00 98.06 87 ARG A O 1
ATOM 687 N N . ALA A 1 88 ? -0.356 2.520 4.359 1.00 97.69 88 ALA A N 1
ATOM 688 C CA . ALA A 1 88 ? -1.491 3.028 3.598 1.00 97.69 88 ALA A CA 1
ATOM 689 C C . ALA A 1 88 ? -2.500 3.756 4.497 1.00 97.69 88 ALA A C 1
ATOM 691 O O . ALA A 1 88 ? -2.950 4.845 4.144 1.00 97.69 88 ALA A O 1
ATOM 692 N N . VAL A 1 89 ? -2.792 3.221 5.686 1.00 98.38 89 VAL A N 1
ATOM 693 C CA . VAL A 1 89 ? -3.646 3.897 6.677 1.00 98.38 89 VAL A CA 1
ATOM 694 C C . VAL A 1 89 ? -3.044 5.221 7.140 1.00 98.38 89 VAL A C 1
ATOM 696 O O . VAL A 1 89 ? -3.768 6.215 7.200 1.00 98.38 89 VAL A O 1
ATOM 699 N N . ASP A 1 90 ? -1.736 5.276 7.398 1.00 98.19 90 ASP A N 1
ATOM 700 C CA . ASP A 1 90 ? -1.060 6.527 7.770 1.00 98.19 90 ASP A CA 1
ATOM 701 C C . ASP A 1 90 ? -1.185 7.594 6.673 1.00 98.19 90 ASP A C 1
ATOM 703 O O . ASP A 1 90 ? -1.506 8.754 6.949 1.00 98.19 90 ASP A O 1
ATOM 707 N N . LEU A 1 91 ? -0.965 7.202 5.415 1.00 97.69 91 LEU A N 1
ATOM 708 C CA . LEU A 1 91 ? -1.049 8.099 4.261 1.00 97.69 91 LEU A CA 1
ATOM 709 C C . LEU A 1 91 ? -2.486 8.587 4.031 1.00 97.69 91 LEU A C 1
ATOM 711 O O . LEU A 1 91 ? -2.701 9.783 3.831 1.00 97.69 91 LEU A O 1
ATOM 715 N N . LEU A 1 92 ? -3.481 7.704 4.138 1.00 97.50 92 LEU A N 1
ATOM 716 C CA . LEU A 1 92 ? -4.898 8.077 4.063 1.00 97.50 92 LEU A CA 1
ATOM 717 C C . LEU A 1 92 ? -5.312 9.001 5.216 1.00 97.50 92 LEU A C 1
ATOM 719 O O . LEU A 1 92 ? -6.064 9.955 4.999 1.00 97.50 92 LEU A O 1
ATOM 723 N N . GLY A 1 93 ? -4.781 8.772 6.419 1.00 96.81 93 GLY A N 1
ATOM 724 C CA . GLY A 1 93 ? -4.927 9.658 7.574 1.00 96.81 93 GLY A CA 1
ATOM 725 C C . GLY A 1 93 ? -4.397 11.062 7.292 1.00 96.81 93 GLY A C 1
ATOM 726 O O . GLY A 1 93 ? -5.122 12.044 7.464 1.00 96.81 93 GLY A O 1
ATOM 727 N N . ALA A 1 94 ? -3.172 11.163 6.768 1.00 96.62 94 ALA A N 1
ATOM 728 C CA . ALA A 1 94 ? -2.569 12.433 6.362 1.00 96.62 94 ALA A CA 1
ATOM 729 C C . ALA A 1 94 ? -3.363 13.140 5.247 1.00 96.62 94 ALA A C 1
ATOM 731 O O . ALA A 1 94 ? -3.438 14.368 5.204 1.00 96.62 94 ALA A O 1
ATOM 732 N N . MET A 1 95 ? -4.009 12.375 4.364 1.00 95.75 95 MET A N 1
ATOM 733 C CA . MET A 1 95 ? -4.904 12.904 3.331 1.00 95.75 95 MET A CA 1
ATOM 734 C C . MET A 1 95 ? -6.294 13.278 3.840 1.00 95.75 95 MET A C 1
ATOM 736 O O . MET A 1 95 ? -7.050 13.894 3.088 1.00 95.75 95 MET A O 1
ATOM 740 N N . ARG A 1 96 ? -6.630 12.931 5.089 1.00 95.75 96 ARG A N 1
ATOM 741 C CA . ARG A 1 96 ? -7.977 13.050 5.663 1.00 95.75 96 ARG A CA 1
ATOM 742 C C . ARG A 1 96 ? -9.027 12.268 4.855 1.00 95.75 96 ARG A C 1
ATOM 744 O O . ARG A 1 96 ? -10.172 12.701 4.742 1.00 95.75 96 ARG A O 1
ATOM 751 N N . ALA A 1 97 ? -8.651 11.120 4.290 1.00 96.19 97 ALA A N 1
ATOM 752 C CA . ALA A 1 97 ? -9.537 10.265 3.503 1.00 96.19 97 ALA A CA 1
ATOM 753 C C . ALA A 1 97 ? -10.463 9.447 4.425 1.00 96.19 97 ALA A C 1
ATOM 755 O O . ALA A 1 97 ? -10.204 8.288 4.739 1.00 96.19 97 ALA A O 1
ATOM 756 N N . VAL A 1 98 ? -11.545 10.078 4.895 1.00 96.25 98 VAL A N 1
ATOM 757 C CA . VAL A 1 98 ? -12.446 9.526 5.926 1.00 96.25 98 VAL A CA 1
ATOM 758 C C . VAL A 1 98 ? -13.104 8.213 5.499 1.00 96.25 98 VAL A C 1
ATOM 760 O O . VAL A 1 98 ? -13.110 7.265 6.277 1.00 96.25 98 VAL A O 1
ATOM 763 N N . VAL A 1 99 ? -13.647 8.157 4.280 1.00 96.62 99 VAL A N 1
ATOM 764 C CA . VAL A 1 99 ? -14.405 6.999 3.779 1.00 96.62 99 VAL A CA 1
ATOM 765 C C . VAL A 1 99 ? -13.572 5.710 3.809 1.00 96.62 99 VAL A C 1
ATOM 767 O O . VAL A 1 99 ? -13.970 4.786 4.515 1.00 96.62 99 VAL A O 1
ATOM 770 N N . PRO A 1 100 ? -12.384 5.626 3.175 1.00 95.75 100 PRO A N 1
ATOM 771 C CA . PRO A 1 100 ? -11.608 4.386 3.202 1.00 95.75 100 PRO A CA 1
ATOM 772 C C . PRO A 1 100 ? -11.081 4.026 4.596 1.00 95.75 100 PRO A C 1
ATOM 774 O O . PRO A 1 100 ? -10.960 2.845 4.920 1.00 95.75 100 PRO A O 1
ATOM 777 N N . LEU A 1 101 ? -10.816 5.016 5.456 1.00 97.00 101 LEU A N 1
ATOM 778 C CA . LEU A 1 101 ? -10.471 4.745 6.853 1.00 97.00 101 LEU A CA 1
ATOM 779 C C . LEU A 1 101 ? -11.638 4.086 7.603 1.00 97.00 101 LEU A C 1
ATOM 781 O O . LEU A 1 101 ? -11.415 3.146 8.360 1.00 97.00 101 LEU A O 1
ATOM 785 N N . ALA A 1 102 ? -12.866 4.565 7.394 1.00 96.69 102 ALA A N 1
ATOM 786 C CA . ALA A 1 102 ? -14.056 4.083 8.089 1.00 96.69 102 ALA A CA 1
ATOM 787 C C . ALA A 1 102 ? -14.580 2.746 7.546 1.00 96.69 102 ALA A C 1
ATOM 789 O O . ALA A 1 102 ? -15.004 1.896 8.328 1.00 96.69 102 ALA A O 1
ATOM 790 N N . GLU A 1 103 ? -14.552 2.556 6.229 1.00 95.94 103 GLU A N 1
ATOM 791 C CA . GLU A 1 103 ? -15.175 1.401 5.575 1.00 95.94 103 GLU A CA 1
ATOM 792 C C . GLU A 1 103 ? -14.208 0.234 5.378 1.00 95.94 103 GLU A C 1
ATOM 794 O O . GLU A 1 103 ? -14.622 -0.919 5.476 1.00 95.94 103 GLU A O 1
ATOM 799 N N . VAL A 1 104 ? -12.921 0.515 5.148 1.00 94.56 104 VAL A N 1
ATOM 800 C CA . VAL A 1 104 ? -11.927 -0.518 4.819 1.00 94.56 104 VAL A CA 1
ATOM 801 C C . VAL A 1 104 ? -10.953 -0.731 5.974 1.00 94.56 104 VAL A C 1
ATOM 803 O O . VAL A 1 104 ? -10.878 -1.827 6.524 1.00 94.56 104 VAL A O 1
ATOM 806 N N . ALA A 1 105 ? -10.238 0.310 6.412 1.00 95.75 105 ALA A N 1
ATOM 807 C CA . ALA A 1 105 ? -9.163 0.153 7.399 1.00 95.75 105 ALA A CA 1
ATOM 808 C C . ALA A 1 105 ? -9.654 -0.292 8.793 1.00 95.75 105 ALA A C 1
ATOM 810 O O . ALA A 1 105 ? -8.951 -1.015 9.501 1.00 95.75 105 ALA A O 1
ATOM 811 N N . LEU A 1 106 ? -10.874 0.087 9.192 1.00 97.44 106 LEU A N 1
ATOM 812 C CA . LEU A 1 106 ? -11.500 -0.412 10.424 1.00 97.44 106 LEU A CA 1
ATOM 813 C C . LEU A 1 106 ? -11.868 -1.902 10.372 1.00 97.44 106 LEU A C 1
ATOM 815 O O . LEU A 1 106 ? -12.142 -2.475 11.423 1.00 97.44 106 LEU A O 1
ATOM 819 N N . GLN A 1 107 ? -11.862 -2.526 9.196 1.00 97.19 107 GLN A N 1
ATOM 820 C CA . GLN A 1 107 ? -12.133 -3.954 9.014 1.00 97.19 107 GLN A CA 1
ATOM 821 C C . GLN A 1 107 ? -10.850 -4.776 8.808 1.00 97.19 107 GLN A C 1
ATOM 823 O O . GLN A 1 107 ? -10.930 -5.983 8.586 1.00 97.19 107 GLN A O 1
ATOM 828 N N . ASP A 1 108 ? -9.665 -4.155 8.898 1.00 98.19 108 ASP A N 1
ATOM 829 C CA . ASP A 1 108 ? -8.389 -4.858 8.723 1.00 98.19 108 ASP A CA 1
ATOM 830 C C . ASP A 1 108 ? -8.231 -5.987 9.754 1.00 98.19 108 ASP A C 1
ATOM 832 O O . ASP A 1 108 ? -8.653 -5.867 10.910 1.00 98.19 108 ASP A O 1
ATOM 836 N N . SER A 1 109 ? -7.588 -7.087 9.361 1.00 96.69 109 SER A N 1
ATOM 837 C CA . SER A 1 109 ? -7.339 -8.226 10.247 1.00 96.69 109 SER A CA 1
ATOM 838 C C . SER A 1 109 ? -6.410 -7.868 11.417 1.00 96.69 109 SER A C 1
ATOM 840 O O . SER A 1 109 ? -6.588 -8.380 12.527 1.00 96.69 109 SER A O 1
ATOM 842 N N . SER A 1 110 ? -5.479 -6.929 11.223 1.00 98.06 110 SER A N 1
ATOM 843 C CA . SER A 1 110 ? -4.578 -6.435 12.263 1.00 98.06 110 SER A CA 1
ATOM 844 C C . SER A 1 110 ? -5.278 -5.460 13.205 1.00 98.06 110 SER A C 1
ATOM 846 O O . SER A 1 110 ? -5.739 -4.379 12.832 1.00 98.06 110 SER A O 1
ATOM 848 N N . THR A 1 111 ? -5.279 -5.805 14.492 1.00 98.12 111 THR A N 1
ATOM 849 C CA . THR A 1 111 ? -5.776 -4.927 15.559 1.00 98.12 111 THR A CA 1
ATOM 850 C C . THR A 1 111 ? -5.014 -3.602 15.619 1.00 98.12 111 THR A C 1
ATOM 852 O O . THR A 1 111 ? -5.610 -2.582 15.963 1.00 98.12 111 THR A O 1
ATOM 855 N N . ALA A 1 112 ? -3.719 -3.589 15.283 1.00 97.94 112 ALA A N 1
ATOM 856 C CA . ALA A 1 112 ? -2.927 -2.362 15.268 1.00 97.94 112 ALA A CA 1
ATOM 857 C C . ALA A 1 112 ? -3.448 -1.387 14.204 1.00 97.94 112 ALA A C 1
ATOM 859 O O . ALA A 1 112 ? -3.721 -0.230 14.517 1.00 97.94 112 ALA A O 1
ATOM 860 N N . ILE A 1 113 ? -3.690 -1.883 12.988 1.00 98.38 113 ILE A N 1
ATOM 861 C CA . ILE A 1 113 ? -4.205 -1.086 11.867 1.00 98.38 113 ILE A CA 1
ATOM 862 C C . ILE A 1 113 ? -5.596 -0.524 12.187 1.00 98.38 113 ILE A C 1
ATOM 864 O O . ILE A 1 113 ? -5.814 0.682 12.047 1.00 98.38 113 ILE A O 1
ATOM 868 N N . ARG A 1 114 ? -6.508 -1.352 12.721 1.00 98.44 114 ARG A N 1
ATOM 869 C CA . ARG A 1 114 ? -7.846 -0.888 13.137 1.00 98.44 114 ARG A CA 1
ATOM 870 C C . ARG A 1 114 ? -7.777 0.240 14.170 1.00 98.44 114 ARG A C 1
ATOM 872 O O . ARG A 1 114 ? -8.526 1.212 14.080 1.00 98.44 114 ARG A O 1
ATOM 879 N N . ARG A 1 115 ? -6.875 0.135 15.155 1.00 98.19 115 ARG A N 1
ATOM 880 C CA . ARG A 1 115 ? -6.685 1.178 16.181 1.00 98.19 115 ARG A CA 1
ATOM 881 C C . ARG A 1 115 ? -6.171 2.474 15.567 1.00 98.19 115 ARG A C 1
ATOM 883 O O . ARG A 1 115 ? -6.720 3.526 15.875 1.00 98.19 115 ARG A O 1
ATOM 890 N N . THR A 1 116 ? -5.177 2.396 14.685 1.00 97.81 116 THR A N 1
ATOM 891 C CA . THR A 1 116 ? -4.639 3.567 13.981 1.00 97.81 116 THR A CA 1
ATOM 892 C C . THR A 1 116 ? -5.722 4.274 13.166 1.00 97.81 116 THR A C 1
ATOM 894 O O . THR A 1 116 ? -5.895 5.486 13.296 1.00 97.81 116 THR A O 1
ATOM 897 N N . ALA A 1 117 ? -6.523 3.526 12.400 1.00 97.62 117 ALA A N 1
ATOM 898 C CA . ALA A 1 117 ? -7.640 4.084 11.640 1.00 97.62 117 ALA A CA 1
ATOM 899 C C . ALA A 1 117 ? -8.668 4.786 12.548 1.00 97.62 117 ALA A C 1
ATOM 901 O O . ALA A 1 117 ? -9.061 5.922 12.276 1.00 97.62 117 ALA A O 1
ATOM 902 N N . ALA A 1 118 ? -9.047 4.164 13.671 1.00 97.94 118 ALA A N 1
ATOM 903 C CA . ALA A 1 118 ? -9.948 4.775 14.649 1.00 97.94 118 ALA A CA 1
ATOM 904 C C . ALA A 1 118 ? -9.370 6.070 15.246 1.00 97.94 118 ALA A C 1
ATOM 906 O O . ALA A 1 118 ? -10.087 7.063 15.374 1.00 97.94 118 ALA A O 1
ATOM 907 N N . THR A 1 119 ? -8.075 6.092 15.575 1.00 97.44 119 THR A N 1
ATOM 908 C CA . THR A 1 119 ? -7.393 7.291 16.079 1.00 97.44 119 THR A CA 1
ATOM 909 C C . THR A 1 119 ? -7.440 8.434 15.069 1.00 97.44 119 THR A C 1
ATOM 911 O O . THR A 1 119 ? -7.773 9.555 15.460 1.00 97.44 119 THR A O 1
ATOM 914 N N . PHE A 1 120 ? -7.173 8.168 13.786 1.00 97.25 120 PHE A N 1
ATOM 915 C CA . PHE A 1 120 ? -7.318 9.180 12.739 1.00 97.25 120 PHE A CA 1
ATOM 916 C C . PHE A 1 120 ? -8.762 9.678 12.636 1.00 97.25 120 PHE A C 1
ATOM 918 O O . PHE A 1 120 ? -9.002 10.878 12.669 1.00 97.25 120 PHE A O 1
ATOM 925 N N . LEU A 1 121 ? -9.754 8.789 12.594 1.00 96.25 121 LEU A N 1
ATOM 926 C CA . LEU A 1 121 ? -11.159 9.201 12.501 1.00 96.25 121 LEU A CA 1
ATOM 927 C C . LEU A 1 121 ? -11.612 10.060 13.691 1.00 96.25 121 LEU A C 1
ATOM 929 O O . LEU A 1 121 ? -12.366 11.015 13.507 1.00 96.25 121 LEU A O 1
ATOM 933 N N . ILE A 1 122 ? -11.138 9.760 14.904 1.00 96.06 122 ILE A N 1
ATOM 934 C CA . ILE A 1 122 ? -11.404 10.573 16.098 1.00 96.06 122 ILE A CA 1
ATOM 935 C C . ILE A 1 122 ? -10.734 11.946 15.984 1.00 96.06 122 ILE A C 1
ATOM 937 O O . ILE A 1 122 ? -11.352 12.951 16.338 1.00 96.06 122 ILE A O 1
ATOM 941 N N . SER A 1 123 ? -9.487 12.011 15.506 1.00 94.81 123 SER A N 1
ATOM 942 C CA . SER A 1 123 ? -8.757 13.278 15.396 1.00 94.81 123 SER A CA 1
ATOM 943 C C . SER A 1 123 ? -9.330 14.199 14.318 1.00 94.81 123 SER A C 1
ATOM 945 O O . SER A 1 123 ? -9.289 15.411 14.489 1.00 94.81 123 SER A O 1
ATOM 947 N N . LEU A 1 124 ? -9.937 13.651 13.259 1.00 89.12 124 LEU A N 1
ATOM 948 C CA . LEU A 1 124 ? -10.564 14.425 12.179 1.00 89.12 124 LEU A CA 1
ATOM 949 C C . LEU A 1 124 ? -11.874 15.124 12.579 1.00 89.12 124 LEU A C 1
ATOM 951 O O . LEU A 1 124 ? -12.335 15.987 11.834 1.00 89.12 124 LEU A O 1
ATOM 955 N N . ARG A 1 125 ? -12.475 14.750 13.719 1.00 80.25 125 ARG A N 1
ATOM 956 C CA . ARG A 1 125 ? -13.693 15.374 14.273 1.00 80.25 125 ARG A CA 1
ATOM 957 C C . ARG A 1 125 ? -13.415 16.592 15.161 1.00 80.25 125 ARG A C 1
ATOM 959 O O . ARG A 1 125 ? -14.369 17.229 15.601 1.00 80.25 125 ARG A O 1
ATOM 966 N N . LYS A 1 126 ? -12.146 16.852 15.473 1.00 70.00 126 LYS A N 1
ATOM 967 C CA . LYS A 1 126 ? -11.687 18.020 16.231 1.00 70.00 126 LYS A CA 1
ATOM 968 C C . LYS A 1 126 ? -11.244 19.114 15.270 1.00 70.00 126 LYS A C 1
ATOM 970 O O . LYS A 1 126 ? -11.454 20.286 15.635 1.00 70.00 126 LYS A O 1
#

Foldseek 3Di:
DVVVVVVLVVLVVCLLVQCVDPDPVSVQVSLVVCLVSLDDDVSVPDPDADPDPNSLLSNLVSCLSSVVLVCLLVRQCPDPDPVSNLVSLVSCLVVVVLVCLVPRQCPDPDPVSVVSSVVSNVVSVD

InterPro domains:
  IPR011989 Armadillo-like helical [G3DSA:1.25.10.10] (1-126)
  IPR016024 Armadillo-type fold [SSF48371] (4-125)

Organism: Chrysotila carterae (NCBI:txid13221)

Secondary structure (DSSP, 8-state):
-HHHHHHHHHHHHHHHHHHT-SSHHHHHHHHHHHHHTT---GGGS-SS--SSHHHHHHHHHHHHHTT-HHHHHHHTTT-SSHHHHHHHHHHHHHTT-HHHHHHTGGG-S-HHHHHHHHHHHHHTT-